Protein AF-A0AAD7ZDP8-F1 (afdb_monomer_lite)

Structure (mmCIF, N/CA/C/O backbone):
data_AF-A0AAD7ZDP8-F1
#
_entry.id   AF-A0AAD7ZDP8-F1
#
loop_
_atom_site.group_PDB
_atom_site.id
_atom_site.type_symbol
_atom_site.label_atom_id
_atom_site.label_alt_id
_atom_site.label_comp_id
_atom_site.label_asym_id
_atom_site.label_entity_id
_atom_site.label_seq_id
_atom_site.pdbx_PDB_ins_code
_atom_site.Cartn_x
_atom_site.Cartn_y
_atom_site.Cartn_z
_atom_site.occupancy
_atom_site.B_iso_or_equiv
_atom_site.auth_seq_id
_atom_site.auth_comp_id
_atom_site.auth_asym_id
_atom_site.auth_atom_id
_atom_site.pdbx_PDB_model_num
ATOM 1 N N . VAL A 1 1 ? -17.249 36.267 -45.026 1.00 49.09 1 VAL A N 1
ATOM 2 C CA . VAL A 1 1 ? -16.914 36.764 -43.670 1.00 49.09 1 VAL A CA 1
ATOM 3 C C . VAL A 1 1 ? -17.655 35.902 -42.662 1.00 49.09 1 VAL A C 1
ATOM 5 O O . VAL A 1 1 ? -18.874 35.953 -42.669 1.00 49.09 1 VAL A O 1
ATOM 8 N N . ASN A 1 2 ? -16.931 35.026 -41.957 1.00 32.28 2 ASN A N 1
ATOM 9 C CA . ASN A 1 2 ? -17.320 34.139 -40.838 1.00 32.28 2 ASN A CA 1
ATOM 10 C C . ASN A 1 2 ? -16.203 33.073 -40.745 1.00 32.28 2 ASN A C 1
ATOM 12 O O . ASN A 1 2 ? -15.780 32.596 -41.789 1.00 32.28 2 ASN A O 1
ATOM 16 N N . ARG A 1 3 ? -15.669 32.615 -39.611 1.00 35.66 3 ARG A N 1
ATOM 17 C CA . ARG A 1 3 ? -15.894 32.865 -38.182 1.00 35.66 3 ARG A CA 1
ATOM 18 C C . ARG A 1 3 ? -14.754 32.124 -37.446 1.00 35.66 3 ARG A C 1
ATOM 20 O O . ARG A 1 3 ? -14.520 30.964 -37.746 1.00 35.66 3 ARG A O 1
ATOM 27 N N . ILE A 1 4 ? -14.053 32.832 -36.559 1.00 45.19 4 ILE A N 1
ATOM 28 C CA . ILE A 1 4 ? -13.368 32.401 -35.317 1.00 45.19 4 ILE A CA 1
ATOM 29 C C . ILE A 1 4 ? -12.882 30.932 -35.257 1.00 45.19 4 ILE A C 1
ATOM 31 O O . ILE A 1 4 ? -13.686 30.017 -35.097 1.00 45.19 4 ILE A O 1
ATOM 35 N N . ILE A 1 5 ? -11.557 30.728 -35.256 1.00 48.84 5 ILE A N 1
ATOM 36 C CA . ILE A 1 5 ? -10.927 29.477 -34.801 1.00 48.84 5 ILE A CA 1
ATOM 37 C C . ILE A 1 5 ? -11.073 29.409 -33.277 1.00 48.84 5 ILE A C 1
ATOM 39 O O . ILE A 1 5 ? -10.461 30.189 -32.551 1.00 48.84 5 ILE A O 1
ATOM 43 N N . SER A 1 6 ? -11.924 28.505 -32.795 1.00 44.50 6 SER A N 1
ATOM 44 C CA . SER A 1 6 ? -12.033 28.179 -31.374 1.00 44.50 6 SER A CA 1
ATOM 45 C C . SER A 1 6 ? -11.011 27.105 -31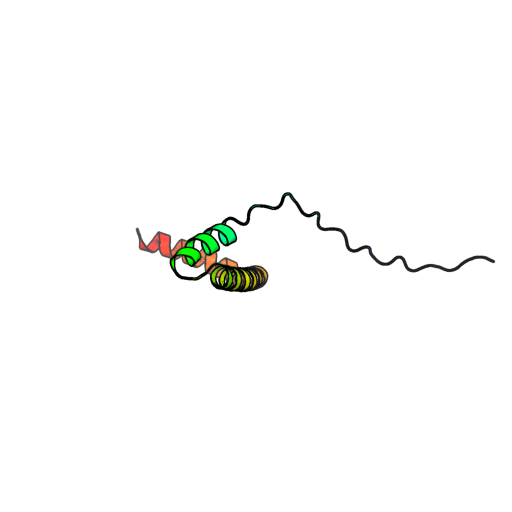.011 1.00 44.50 6 SER A C 1
ATOM 47 O O . SER A 1 6 ? -11.023 26.011 -31.572 1.00 44.50 6 SER A O 1
ATOM 49 N N . ASN A 1 7 ? -10.148 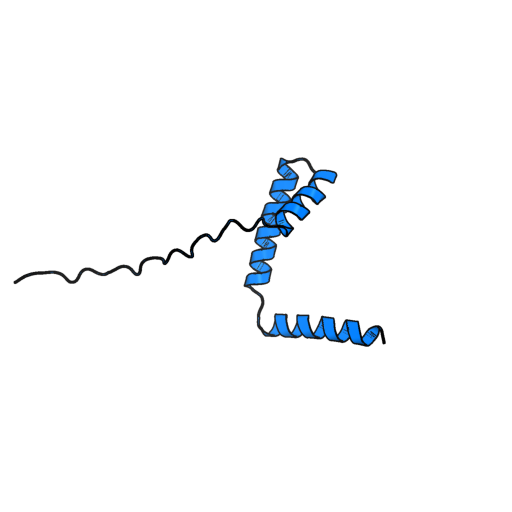27.436 -30.049 1.00 41.75 7 ASN A N 1
ATOM 50 C CA . ASN A 1 7 ? -9.243 26.519 -29.366 1.00 41.75 7 ASN A CA 1
ATOM 51 C C . ASN A 1 7 ? -10.012 25.294 -28.855 1.00 41.75 7 ASN A C 1
ATOM 53 O O . ASN A 1 7 ? -10.923 25.430 -28.036 1.00 41.75 7 ASN A O 1
ATOM 57 N N . SER A 1 8 ? -9.634 24.103 -29.319 1.00 35.88 8 SER A N 1
ATOM 58 C CA . SER A 1 8 ? -10.091 22.852 -28.723 1.00 35.88 8 SER A CA 1
ATOM 59 C C . SER A 1 8 ? -9.089 22.451 -27.648 1.00 35.88 8 SER A C 1
ATOM 61 O O . SER A 1 8 ? -8.000 21.960 -27.931 1.00 35.88 8 SER A O 1
ATOM 63 N N . THR A 1 9 ? -9.457 22.758 -26.408 1.00 39.62 9 THR A N 1
ATOM 64 C CA . THR A 1 9 ? -8.881 22.220 -25.179 1.00 39.62 9 THR A CA 1
ATOM 65 C C . THR A 1 9 ? -8.733 20.706 -25.319 1.00 39.62 9 THR A C 1
ATOM 67 O O . THR A 1 9 ? -9.736 20.010 -25.492 1.00 39.62 9 THR A O 1
ATOM 70 N N . MET A 1 10 ? -7.492 20.208 -25.269 1.00 42.94 10 MET A N 1
ATOM 71 C CA . MET A 1 10 ? -7.199 18.778 -25.164 1.00 42.94 10 MET A CA 1
ATOM 72 C C . MET A 1 10 ? -7.986 18.236 -23.972 1.00 42.94 10 MET A C 1
ATOM 74 O O . MET A 1 10 ? -7.787 18.668 -22.836 1.00 42.94 10 MET A O 1
ATOM 78 N N . LYS A 1 11 ? -8.958 17.371 -24.263 1.00 39.16 11 LYS A N 1
ATOM 79 C CA . LYS A 1 11 ? -9.781 16.720 -23.254 1.00 39.16 11 LYS A CA 1
ATOM 80 C C . LYS A 1 11 ? -8.879 15.801 -22.451 1.00 39.16 11 LYS A C 1
ATOM 82 O O . LYS A 1 11 ? -8.204 14.950 -23.016 1.00 39.16 11 LYS A O 1
ATOM 87 N N . GLU A 1 12 ? -8.900 16.013 -21.147 1.00 43.84 12 GLU A N 1
ATOM 88 C CA . GLU A 1 12 ? -8.405 15.105 -20.127 1.00 43.84 12 GLU A CA 1
ATOM 89 C C . GLU A 1 12 ? -9.033 13.732 -20.395 1.00 43.84 12 GLU A C 1
ATOM 91 O O . GLU A 1 12 ? -10.234 13.514 -20.201 1.00 43.84 12 GLU A O 1
ATOM 96 N N . GLU A 1 13 ? -8.249 12.847 -21.008 1.00 42.12 13 GLU A N 1
ATOM 97 C CA . GLU A 1 13 ? -8.689 11.499 -21.303 1.00 42.12 13 GLU A CA 1
ATOM 98 C C . GLU A 1 13 ? -8.885 10.787 -19.971 1.00 42.12 13 GLU A C 1
ATOM 100 O O . GLU A 1 13 ? -7.954 10.589 -19.191 1.00 42.12 13 GLU A O 1
ATOM 105 N N . ASN A 1 14 ? -10.148 10.454 -19.710 1.00 46.84 14 ASN A N 1
ATOM 106 C CA . ASN A 1 14 ? -10.573 9.559 -18.654 1.00 46.84 14 ASN A CA 1
ATOM 107 C C . ASN A 1 14 ? -9.734 8.277 -18.730 1.00 46.84 14 ASN A C 1
ATOM 109 O O . ASN A 1 14 ? -10.060 7.371 -19.501 1.00 46.84 14 ASN A O 1
ATOM 113 N N . PHE A 1 15 ? -8.693 8.173 -17.899 1.00 45.59 15 PHE A N 1
ATOM 114 C CA . PHE A 1 15 ? -8.176 6.878 -17.483 1.00 45.59 15 PHE A CA 1
ATOM 115 C C . PHE A 1 15 ? -9.318 6.198 -16.747 1.00 45.59 15 PHE A C 1
ATOM 117 O O . PHE A 1 15 ? -9.605 6.487 -15.584 1.00 45.59 15 PHE A O 1
ATOM 124 N N . ALA A 1 16 ? -10.040 5.383 -17.511 1.00 39.47 16 ALA A N 1
ATOM 125 C CA . ALA A 1 16 ? -11.154 4.588 -17.066 1.00 39.47 16 ALA A CA 1
ATOM 126 C C . ALA A 1 16 ? -10.803 3.971 -15.713 1.00 39.47 16 ALA A C 1
ATOM 128 O O . ALA A 1 16 ? -9.8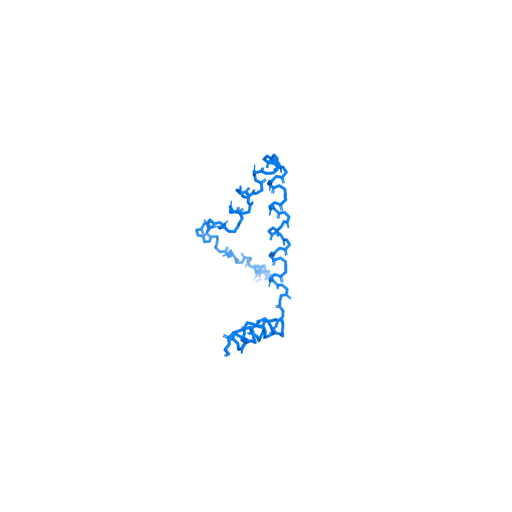19 3.242 -15.578 1.00 39.47 16 ALA A O 1
ATOM 129 N N . SER A 1 17 ? -11.620 4.290 -14.713 1.00 45.38 17 SER A N 1
ATOM 130 C CA . SER A 1 17 ? -11.684 3.546 -13.473 1.00 45.38 17 SER A CA 1
ATOM 131 C C . SER A 1 17 ? -12.072 2.115 -13.831 1.00 45.38 17 SER A C 1
ATOM 133 O O . SER A 1 17 ? -13.248 1.767 -13.949 1.00 45.38 17 SER A O 1
ATOM 135 N N . GLY A 1 18 ? -11.048 1.288 -14.049 1.00 43.09 18 GLY A N 1
ATOM 136 C CA . GLY A 1 18 ? -11.181 -0.158 -14.076 1.00 43.09 18 GLY A CA 1
ATOM 137 C C . GLY A 1 18 ? -11.922 -0.638 -12.824 1.00 43.09 18 GLY A C 1
ATOM 138 O O . GLY A 1 18 ? -12.063 0.124 -11.856 1.00 43.09 18 GLY A O 1
ATOM 139 N N . PRO A 1 19 ? -12.439 -1.880 -12.831 1.00 45.31 19 PRO A N 1
ATOM 140 C CA . PRO A 1 19 ? -13.128 -2.440 -11.671 1.00 45.31 19 PRO A CA 1
ATOM 141 C C . PRO A 1 19 ? -12.278 -2.145 -10.442 1.00 45.31 19 PRO A C 1
ATOM 143 O O . PRO A 1 19 ? -11.081 -2.401 -10.501 1.00 45.31 19 PRO A O 1
ATOM 146 N N . LYS A 1 20 ? -12.864 -1.525 -9.401 1.00 57.72 20 LYS A N 1
ATOM 147 C CA . LYS A 1 20 ? -12.155 -1.151 -8.168 1.00 57.72 20 LYS A CA 1
ATOM 148 C C . LYS A 1 20 ? -11.436 -2.392 -7.652 1.00 57.72 20 LYS A C 1
ATOM 150 O O . LYS A 1 20 ? -12.047 -3.195 -6.945 1.00 57.72 20 LYS A O 1
ATOM 155 N N . GLU A 1 21 ? -10.186 -2.581 -8.062 1.00 57.78 21 GLU A N 1
ATOM 156 C CA . GLU A 1 21 ? -9.372 -3.688 -7.612 1.00 57.78 21 GLU A CA 1
ATOM 157 C C . GLU A 1 21 ? -9.316 -3.508 -6.112 1.00 57.78 21 GLU A C 1
ATOM 159 O O . GLU A 1 21 ? -8.886 -2.466 -5.604 1.00 57.78 21 GLU A O 1
ATOM 164 N N . LYS A 1 22 ? -9.893 -4.477 -5.399 1.00 62.19 22 LYS A N 1
ATOM 165 C CA . LYS A 1 22 ? -9.812 -4.495 -3.949 1.00 62.19 22 LYS A CA 1
ATOM 166 C C . LYS A 1 22 ? -8.336 -4.405 -3.629 1.00 62.19 22 LYS A C 1
ATOM 168 O O . LYS A 1 22 ? -7.554 -5.250 -4.058 1.00 62.19 22 LYS A O 1
ATOM 173 N N . ASN A 1 23 ? -7.962 -3.332 -2.955 1.00 86.50 23 ASN A N 1
ATOM 174 C CA . ASN A 1 23 ? -6.574 -3.020 -2.716 1.00 86.50 23 ASN A CA 1
ATOM 175 C C . ASN A 1 23 ? -6.103 -3.940 -1.590 1.00 86.50 23 ASN A C 1
ATOM 177 O O . ASN A 1 23 ? -6.202 -3.602 -0.414 1.00 86.50 23 ASN A O 1
ATOM 181 N N . VAL A 1 24 ? -5.694 -5.159 -1.963 1.00 93.69 24 VAL A N 1
ATOM 182 C CA . VAL A 1 24 ? -5.415 -6.262 -1.031 1.00 93.69 24 VAL A CA 1
ATOM 183 C C . VAL A 1 24 ? -4.398 -5.835 0.021 1.00 93.69 24 VAL A C 1
ATOM 185 O O . VAL A 1 24 ? -4.559 -6.168 1.194 1.00 93.69 24 VAL A O 1
ATOM 188 N N . LEU A 1 25 ? -3.393 -5.051 -0.379 1.00 94.12 25 LEU A N 1
ATOM 189 C CA . LEU A 1 25 ? -2.409 -4.476 0.532 1.00 94.12 25 LEU A CA 1
ATOM 190 C C . LEU A 1 25 ? -3.072 -3.546 1.552 1.00 94.12 25 LEU A C 1
ATOM 192 O O . LEU A 1 25 ? -2.908 -3.751 2.754 1.00 94.12 25 LEU A O 1
ATOM 196 N N . LYS A 1 26 ? -3.867 -2.575 1.085 1.00 95.50 26 LYS A N 1
ATOM 197 C CA . LYS A 1 26 ? -4.603 -1.643 1.951 1.00 95.50 26 LYS A CA 1
ATOM 198 C C . LYS A 1 26 ? -5.495 -2.385 2.950 1.00 95.50 26 LYS A C 1
ATOM 200 O O . LYS A 1 26 ? -5.452 -2.101 4.145 1.00 95.50 26 LYS A O 1
ATOM 205 N N . ASP A 1 27 ? -6.262 -3.363 2.473 1.00 96.12 27 ASP A N 1
ATOM 206 C CA . ASP A 1 27 ? -7.185 -4.144 3.299 1.00 96.12 27 ASP A CA 1
ATOM 207 C C . ASP A 1 27 ? -6.439 -4.991 4.339 1.00 96.12 27 ASP A C 1
ATOM 209 O O . ASP A 1 27 ? -6.873 -5.103 5.487 1.00 96.12 27 ASP A O 1
ATOM 213 N N . THR A 1 28 ? -5.312 -5.590 3.950 1.00 96.69 28 THR A N 1
ATOM 214 C CA . THR A 1 28 ? -4.481 -6.408 4.844 1.00 96.69 28 THR A CA 1
ATOM 215 C C . THR A 1 28 ? -3.819 -5.544 5.912 1.00 96.69 28 THR A C 1
ATOM 217 O O . THR A 1 28 ? -3.881 -5.890 7.091 1.00 96.69 28 THR A O 1
ATOM 220 N N . MET A 1 29 ? -3.271 -4.389 5.526 1.00 96.75 29 MET A N 1
ATOM 221 C CA . MET A 1 29 ? -2.683 -3.415 6.448 1.00 96.75 29 MET A CA 1
ATOM 222 C C . MET A 1 29 ? -3.707 -2.906 7.458 1.00 96.75 29 MET A C 1
ATOM 224 O O . MET A 1 29 ? -3.452 -2.946 8.661 1.00 96.75 29 MET A O 1
ATOM 228 N N . TYR A 1 30 ? -4.894 -2.506 6.997 1.00 97.81 30 TYR A N 1
ATOM 229 C CA . TYR A 1 30 ? -5.964 -2.068 7.887 1.00 97.81 30 TYR A CA 1
ATOM 230 C C . TYR A 1 30 ? -6.350 -3.171 8.882 1.00 97.81 30 TYR A C 1
ATOM 232 O O . TYR A 1 30 ? -6.375 -2.933 10.090 1.00 97.81 30 TYR A O 1
ATOM 240 N N . LYS A 1 31 ? -6.582 -4.404 8.407 1.00 97.50 31 LYS A N 1
ATOM 241 C CA . LYS A 1 31 ? -6.911 -5.552 9.273 1.00 97.50 31 LYS A CA 1
ATOM 242 C C . LYS A 1 31 ? -5.817 -5.850 10.295 1.00 97.50 31 LYS A C 1
ATOM 244 O O . LYS A 1 31 ? -6.130 -6.166 11.440 1.00 97.50 31 LYS A O 1
ATOM 249 N N . PHE A 1 32 ? -4.552 -5.745 9.899 1.00 97.62 32 PHE A N 1
ATOM 250 C CA . PHE A 1 32 ? -3.420 -5.901 10.804 1.00 97.62 32 PHE A CA 1
ATOM 251 C C . PHE A 1 32 ? -3.424 -4.815 11.890 1.00 97.62 32 PHE A C 1
ATOM 253 O O . PHE A 1 32 ? -3.386 -5.127 13.079 1.00 97.62 32 PHE A O 1
ATOM 260 N N . LEU A 1 33 ? -3.571 -3.547 11.500 1.00 98.00 33 LEU A N 1
ATOM 261 C CA . LEU A 1 33 ? -3.551 -2.402 12.415 1.00 98.00 33 LEU A CA 1
ATOM 262 C C . LEU A 1 33 ? -4.733 -2.382 13.390 1.00 98.00 33 LEU A C 1
ATOM 264 O O . LEU A 1 33 ? -4.584 -1.885 14.508 1.00 98.00 33 LEU A O 1
ATOM 268 N N . ARG A 1 34 ? -5.884 -2.958 13.019 1.00 97.88 34 ARG A N 1
ATOM 269 C CA . ARG A 1 34 ? -7.057 -3.064 13.907 1.00 97.88 34 ARG A CA 1
ATOM 270 C C . ARG A 1 34 ? -6.816 -3.908 15.159 1.00 97.88 34 ARG A C 1
ATOM 272 O O . ARG A 1 34 ? -7.605 -3.804 16.094 1.00 97.88 34 ARG A O 1
ATOM 279 N N . GLN A 1 35 ? -5.740 -4.694 15.205 1.00 97.69 35 GLN A N 1
ATOM 280 C CA . GLN A 1 35 ? -5.327 -5.436 16.401 1.00 97.69 35 GLN A CA 1
ATOM 281 C C . GLN A 1 35 ? -4.674 -4.536 17.466 1.00 97.69 35 GLN A C 1
ATOM 283 O O . GLN A 1 35 ? -4.605 -4.926 18.628 1.00 97.69 35 GLN A O 1
ATOM 288 N N . PHE A 1 36 ? -4.223 -3.333 17.089 1.00 97.75 36 PHE A N 1
ATOM 289 C CA . PHE A 1 36 ? -3.423 -2.447 17.947 1.00 97.75 36 PHE A CA 1
ATOM 290 C C . PHE A 1 36 ?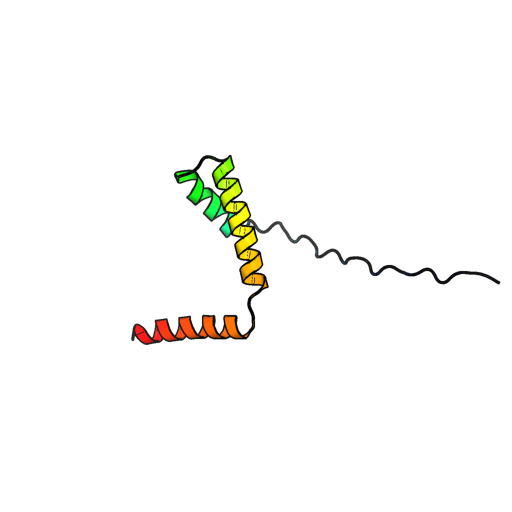 -4.014 -1.040 18.102 1.00 97.75 36 PHE A C 1
ATOM 292 O O . PHE A 1 36 ? -3.799 -0.391 19.123 1.00 97.75 36 PHE A O 1
ATOM 299 N N . TYR A 1 37 ? -4.770 -0.570 17.108 1.00 97.69 37 TYR A N 1
ATOM 300 C CA . TYR A 1 37 ? -5.319 0.785 17.057 1.00 97.69 37 TYR A CA 1
ATOM 301 C C . TYR A 1 37 ? -6.838 0.768 16.880 1.00 97.69 37 TYR A C 1
ATOM 303 O O . TYR A 1 37 ? -7.416 -0.201 16.382 1.00 97.69 37 TYR A O 1
ATOM 311 N N . ASN A 1 38 ? -7.502 1.858 17.276 1.00 98.19 38 ASN A N 1
ATOM 312 C CA . ASN A 1 38 ? -8.925 2.056 16.996 1.00 98.19 38 ASN A CA 1
ATOM 313 C C . ASN A 1 38 ? -9.169 2.255 15.486 1.00 98.19 38 ASN A C 1
ATOM 315 O O . ASN A 1 38 ? -8.240 2.486 14.721 1.00 98.19 38 ASN A O 1
ATOM 319 N N . GLU A 1 39 ? -10.426 2.165 15.055 1.00 97.75 39 GLU A N 1
ATOM 320 C CA . GLU A 1 39 ? -10.793 2.238 13.635 1.00 97.75 39 GLU A CA 1
ATOM 321 C C . GLU A 1 39 ? -10.309 3.517 12.940 1.00 97.75 39 GLU A C 1
ATOM 323 O O . GLU A 1 39 ? -9.756 3.440 11.844 1.00 97.75 39 GLU A O 1
ATOM 328 N N . SER A 1 40 ? -10.466 4.670 13.596 1.00 98.12 40 SER A N 1
ATOM 329 C CA . SER A 1 40 ? -10.054 5.973 13.064 1.00 98.12 40 SER A CA 1
ATOM 330 C C . SER A 1 40 ? -8.543 6.035 12.844 1.00 98.12 40 SER A C 1
ATOM 332 O O . SER A 1 40 ? -8.080 6.423 11.772 1.00 98.12 40 SER A O 1
ATOM 334 N N . ASP A 1 41 ? -7.765 5.595 13.831 1.00 98.25 41 ASP A N 1
ATOM 335 C CA . ASP A 1 41 ? -6.308 5.630 13.758 1.00 98.25 41 ASP A CA 1
ATOM 336 C C . ASP A 1 41 ? -5.766 4.567 12.797 1.00 98.25 41 ASP A C 1
ATOM 338 O O . ASP A 1 41 ? -4.892 4.872 11.989 1.00 98.25 41 ASP A O 1
ATOM 342 N N . SER A 1 42 ? -6.334 3.354 12.782 1.00 98.38 42 SER A N 1
ATOM 343 C CA . SER A 1 42 ? -5.991 2.330 11.785 1.00 98.38 42 SER A CA 1
ATOM 344 C C . SER A 1 42 ? -6.220 2.830 10.361 1.00 98.38 42 SER A C 1
ATOM 346 O O . SER A 1 42 ? -5.377 2.598 9.493 1.00 98.38 42 SER A O 1
ATOM 348 N N . GLN A 1 43 ? -7.331 3.532 10.117 1.00 97.94 43 GLN A N 1
ATOM 349 C CA . GLN A 1 43 ? -7.639 4.098 8.807 1.00 97.94 43 GLN A CA 1
ATOM 350 C C . GLN A 1 43 ? -6.616 5.170 8.414 1.00 97.94 43 GLN A C 1
ATOM 352 O O . GLN A 1 43 ? -6.033 5.075 7.337 1.00 97.94 43 GLN A O 1
ATOM 357 N N . LYS A 1 44 ? -6.329 6.130 9.304 1.00 98.38 44 LYS A N 1
ATOM 358 C CA . LYS A 1 44 ? -5.343 7.197 9.053 1.00 98.38 44 LYS A CA 1
ATOM 359 C C . LYS A 1 44 ? -3.951 6.652 8.752 1.00 98.38 44 LYS A C 1
ATOM 361 O O . LYS A 1 44 ? -3.326 7.080 7.788 1.00 98.38 44 LYS A O 1
ATOM 366 N N . ILE A 1 45 ? -3.479 5.702 9.562 1.00 98.00 45 ILE A N 1
ATOM 367 C CA . ILE A 1 45 ? -2.163 5.081 9.373 1.00 98.00 45 ILE A CA 1
ATOM 368 C C . ILE A 1 45 ? -2.124 4.352 8.028 1.00 98.00 45 ILE A C 1
ATOM 370 O O . ILE A 1 45 ? -1.168 4.508 7.274 1.00 98.00 45 ILE A O 1
ATOM 374 N N . THR A 1 46 ? -3.175 3.593 7.704 1.00 98.00 46 THR A N 1
ATOM 375 C CA . THR A 1 46 ? -3.273 2.879 6.425 1.00 98.00 46 THR A CA 1
ATOM 376 C C . THR A 1 46 ? -3.253 3.847 5.241 1.00 98.00 46 THR A C 1
ATOM 378 O O . THR A 1 46 ? -2.567 3.593 4.255 1.00 98.00 46 THR A O 1
ATOM 381 N N . ASP A 1 47 ? -3.993 4.952 5.317 1.00 97.19 47 ASP A N 1
ATOM 382 C CA . ASP A 1 47 ? -4.084 5.919 4.224 1.00 97.19 47 ASP A CA 1
ATOM 383 C C . ASP A 1 47 ? -2.760 6.654 3.983 1.00 97.19 47 ASP A C 1
ATOM 385 O O . ASP A 1 47 ? -2.317 6.730 2.834 1.00 97.19 47 ASP A O 1
ATOM 389 N N . GLU A 1 48 ? -2.090 7.128 5.038 1.00 98.06 48 GLU A N 1
ATOM 390 C CA . GLU A 1 48 ? -0.771 7.759 4.889 1.00 98.06 48 GLU A CA 1
ATOM 391 C C . GLU A 1 48 ? 0.285 6.753 4.418 1.00 98.06 48 GLU A C 1
ATOM 393 O O . GLU A 1 48 ? 1.060 7.070 3.516 1.00 98.06 48 GLU A O 1
ATOM 398 N N . PHE A 1 49 ? 0.259 5.511 4.918 1.00 97.12 49 PHE A N 1
ATOM 399 C CA . PHE A 1 49 ? 1.134 4.451 4.416 1.00 97.12 49 PHE A CA 1
ATOM 400 C C . PHE A 1 49 ? 0.941 4.222 2.914 1.00 97.12 49 PHE A C 1
ATOM 402 O O . PHE A 1 49 ? 1.916 4.197 2.168 1.00 97.12 49 PHE A O 1
ATOM 409 N N . MET A 1 50 ? -0.303 4.078 2.445 1.00 96.81 50 MET A N 1
ATOM 410 C CA . MET A 1 50 ? -0.567 3.826 1.026 1.00 96.81 50 MET A CA 1
ATOM 411 C C . MET A 1 50 ? -0.133 5.004 0.153 1.00 96.81 50 MET A C 1
ATOM 413 O O . MET A 1 50 ? 0.408 4.801 -0.930 1.00 96.81 50 MET A O 1
ATOM 417 N N . LYS A 1 51 ? -0.339 6.236 0.617 1.00 96.25 51 LYS A N 1
ATOM 418 C CA . LYS A 1 51 ? 0.117 7.446 -0.075 1.00 96.25 51 LYS A CA 1
ATOM 419 C C . LYS A 1 51 ? 1.640 7.481 -0.207 1.00 96.25 51 LYS A C 1
ATOM 421 O O . LYS A 1 51 ? 2.147 7.760 -1.294 1.00 96.25 51 LYS A O 1
ATOM 426 N N . ASP A 1 52 ? 2.358 7.177 0.869 1.00 96.31 52 ASP A N 1
ATOM 427 C CA . ASP A 1 52 ? 3.818 7.097 0.855 1.00 96.31 52 ASP A CA 1
ATOM 428 C C . ASP A 1 52 ? 4.307 5.951 -0.033 1.00 96.31 52 ASP A C 1
ATOM 430 O O . ASP A 1 52 ? 5.195 6.159 -0.856 1.00 96.31 52 ASP A O 1
ATOM 434 N N . PHE A 1 53 ? 3.667 4.785 0.047 1.00 95.12 53 PHE A N 1
ATOM 435 C CA . PHE A 1 53 ? 3.956 3.631 -0.798 1.00 95.12 53 PHE A CA 1
ATOM 436 C C . PHE A 1 53 ? 3.814 3.962 -2.288 1.00 95.12 53 PHE A C 1
ATOM 438 O O . PHE A 1 53 ? 4.742 3.732 -3.064 1.00 95.12 53 PHE A O 1
ATOM 445 N N . TYR A 1 54 ? 2.688 4.558 -2.694 1.00 93.94 54 TYR A N 1
ATOM 446 C CA . TYR A 1 54 ? 2.478 4.952 -4.087 1.00 93.94 54 TYR A CA 1
ATOM 447 C C . TYR A 1 54 ? 3.492 5.990 -4.547 1.00 93.94 54 TYR A C 1
ATOM 449 O O . TYR A 1 54 ? 4.022 5.859 -5.649 1.00 93.94 54 TYR A O 1
ATOM 457 N N . ARG A 1 55 ? 3.807 6.979 -3.701 1.00 94.12 55 ARG A N 1
ATOM 458 C CA . ARG A 1 55 ? 4.850 7.964 -4.000 1.00 94.12 55 ARG A CA 1
ATOM 459 C C . ARG A 1 55 ? 6.187 7.268 -4.247 1.00 94.12 55 ARG A C 1
ATOM 461 O O . ARG A 1 55 ? 6.774 7.486 -5.301 1.00 94.12 55 ARG A O 1
ATOM 468 N N . SER A 1 56 ? 6.618 6.399 -3.334 1.00 93.44 56 SER A N 1
ATOM 469 C CA . SER A 1 56 ? 7.881 5.667 -3.438 1.00 93.44 56 SER A CA 1
ATOM 470 C C . SER A 1 56 ? 7.962 4.823 -4.707 1.00 93.44 56 SER A C 1
ATOM 472 O O . SER A 1 56 ? 8.921 4.975 -5.458 1.00 93.44 56 SER A O 1
ATOM 474 N N . ILE A 1 57 ? 6.942 4.008 -4.996 1.00 91.12 57 ILE A N 1
ATOM 475 C CA . ILE A 1 57 ? 6.913 3.163 -6.200 1.00 91.12 57 ILE A CA 1
ATOM 476 C C . ILE A 1 57 ? 6.905 4.008 -7.477 1.00 91.12 57 ILE A C 1
ATOM 478 O O . ILE A 1 57 ? 7.641 3.708 -8.411 1.00 91.12 57 ILE A O 1
ATOM 482 N N . SER A 1 58 ? 6.123 5.091 -7.513 1.00 91.62 58 SER A N 1
ATOM 483 C CA . SER A 1 58 ? 6.065 5.978 -8.683 1.00 91.62 58 SER A CA 1
ATOM 484 C C . SER A 1 58 ? 7.369 6.739 -8.945 1.00 91.62 58 SER A C 1
ATOM 486 O O . SER A 1 58 ? 7.598 7.185 -10.065 1.00 91.62 58 SER A O 1
ATOM 488 N N . SER A 1 59 ? 8.214 6.891 -7.921 1.00 92.06 59 SER A N 1
ATOM 489 C CA . SER A 1 59 ? 9.501 7.587 -8.008 1.00 92.06 59 SER A CA 1
ATOM 490 C C . SER A 1 59 ? 10.697 6.681 -8.303 1.00 92.06 59 SER A C 1
ATOM 492 O O . SER A 1 59 ? 11.814 7.188 -8.378 1.00 92.06 59 SER A O 1
ATOM 494 N N . LEU A 1 60 ? 10.496 5.365 -8.442 1.00 94.06 60 LEU A N 1
ATOM 495 C CA . LEU A 1 60 ? 11.593 4.438 -8.720 1.00 94.06 60 LEU A CA 1
ATOM 496 C C . LEU A 1 60 ? 12.192 4.700 -10.103 1.00 94.06 60 LEU A C 1
ATOM 498 O O . LEU A 1 60 ? 11.484 4.720 -11.112 1.00 94.06 60 LEU A O 1
ATOM 502 N N . SER A 1 61 ? 13.512 4.870 -10.137 1.00 94.31 61 SER A N 1
ATOM 503 C CA . SER A 1 61 ? 14.272 4.953 -11.380 1.00 94.31 61 SER A CA 1
ATOM 504 C C . SER A 1 61 ? 14.608 3.563 -11.927 1.00 94.31 61 SER A C 1
ATOM 506 O O . SER A 1 61 ? 14.478 2.553 -11.231 1.00 94.31 61 SER A O 1
ATOM 508 N N . LEU A 1 62 ? 15.067 3.504 -13.180 1.00 93.38 62 LEU A N 1
ATOM 509 C CA . LEU A 1 62 ? 15.540 2.253 -13.776 1.00 93.38 62 LEU A CA 1
ATOM 510 C C . LEU A 1 62 ? 16.712 1.657 -12.976 1.00 93.38 62 LEU A C 1
ATOM 512 O O . LEU A 1 62 ? 16.717 0.456 -12.722 1.00 93.38 62 LEU A O 1
ATOM 516 N N . ASP A 1 63 ? 17.632 2.501 -12.509 1.00 95.12 63 ASP A N 1
ATOM 517 C CA . ASP A 1 63 ? 18.780 2.088 -11.695 1.00 95.12 63 ASP A CA 1
ATOM 518 C C . ASP A 1 63 ? 18.334 1.500 -10.344 1.00 95.12 63 ASP A C 1
ATOM 520 O O . ASP A 1 63 ? 18.904 0.521 -9.857 1.00 95.12 63 ASP A O 1
ATOM 524 N N . ASP A 1 64 ? 17.279 2.055 -9.734 1.00 94.31 64 ASP A N 1
ATOM 525 C CA . ASP A 1 64 ? 16.719 1.506 -8.494 1.00 94.31 64 ASP A CA 1
ATOM 526 C C . ASP A 1 64 ? 16.091 0.125 -8.715 1.00 94.31 64 ASP A C 1
ATOM 528 O O . ASP A 1 64 ? 16.236 -0.758 -7.866 1.00 94.31 64 ASP A O 1
ATOM 532 N N . LEU A 1 65 ? 15.422 -0.076 -9.856 1.00 93.00 65 LEU A N 1
ATOM 533 C CA . LEU A 1 65 ? 14.854 -1.369 -10.238 1.00 93.00 65 LEU A CA 1
ATOM 534 C C . LEU A 1 65 ? 15.947 -2.402 -10.541 1.00 93.00 65 LEU A C 1
ATOM 536 O O . LEU A 1 65 ? 15.826 -3.553 -10.120 1.00 93.00 65 LEU A O 1
ATOM 540 N N . GLU A 1 66 ? 17.028 -2.003 -11.214 1.00 93.81 66 GLU A N 1
ATOM 541 C CA . GLU A 1 66 ? 18.183 -2.870 -11.472 1.00 93.81 66 GLU A CA 1
ATOM 542 C C . GLU A 1 66 ? 18.866 -3.291 -10.166 1.00 93.81 66 GLU A C 1
ATOM 544 O O . GLU A 1 66 ? 19.164 -4.475 -9.966 1.00 93.81 66 GLU A O 1
ATOM 549 N N . ARG A 1 67 ? 19.050 -2.348 -9.232 1.00 94.19 67 ARG A N 1
ATOM 550 C CA . ARG A 1 67 ? 19.597 -2.648 -7.904 1.00 94.19 67 ARG A CA 1
ATOM 551 C C . ARG A 1 67 ? 18.707 -3.628 -7.146 1.00 94.19 67 ARG A C 1
ATOM 553 O O . ARG A 1 67 ? 19.234 -4.566 -6.553 1.00 94.19 67 ARG A O 1
ATOM 560 N N . LEU A 1 68 ? 17.387 -3.434 -7.185 1.00 91.12 68 LEU A N 1
ATOM 561 C CA . LEU A 1 68 ? 16.431 -4.328 -6.532 1.00 91.12 68 LEU A CA 1
ATOM 562 C C . LEU A 1 68 ? 16.483 -5.742 -7.130 1.00 91.12 68 LEU A C 1
ATOM 564 O O . LEU A 1 68 ? 16.553 -6.719 -6.394 1.00 91.12 68 LEU A O 1
ATOM 568 N N . ALA A 1 69 ? 16.504 -5.872 -8.457 1.00 91.88 69 ALA A N 1
ATOM 569 C CA . ALA A 1 69 ? 16.624 -7.177 -9.106 1.00 91.88 69 ALA A CA 1
ATOM 570 C C . ALA A 1 69 ? 17.947 -7.876 -8.745 1.00 91.88 69 ALA A C 1
ATOM 572 O O . ALA A 1 69 ? 17.977 -9.076 -8.471 1.00 91.88 69 ALA A O 1
ATOM 573 N N . THR A 1 70 ? 19.040 -7.113 -8.700 1.00 92.94 70 THR A N 1
ATOM 574 C CA . THR A 1 70 ? 20.367 -7.642 -8.374 1.00 92.94 70 THR A CA 1
ATOM 575 C C . THR A 1 70 ? 20.464 -8.100 -6.921 1.00 92.94 70 THR A C 1
ATOM 577 O O . THR A 1 70 ? 21.094 -9.128 -6.670 1.00 92.94 70 THR A O 1
ATOM 580 N N . SER A 1 71 ? 19.831 -7.401 -5.969 1.00 90.88 71 SER A N 1
ATOM 581 C CA . SER A 1 71 ? 19.842 -7.825 -4.562 1.00 90.88 71 SER A CA 1
ATOM 582 C C . SER A 1 71 ? 19.161 -9.181 -4.375 1.00 90.88 71 SER A C 1
ATOM 584 O O . SER A 1 71 ? 19.732 -10.047 -3.721 1.00 90.88 71 SER A O 1
ATOM 586 N N . TYR A 1 72 ? 18.021 -9.421 -5.035 1.00 86.69 72 TYR A N 1
ATOM 587 C CA . TYR A 1 72 ? 17.348 -10.728 -4.989 1.00 86.69 72 TYR A CA 1
ATOM 588 C C . TYR A 1 72 ? 18.224 -11.863 -5.541 1.00 86.69 72 TYR A C 1
ATOM 590 O O . TYR A 1 72 ? 18.323 -12.927 -4.935 1.00 86.69 72 TYR A O 1
ATOM 598 N N . LEU A 1 73 ? 18.922 -11.630 -6.657 1.00 85.38 73 LEU A N 1
ATOM 599 C CA . LEU A 1 73 ? 19.819 -12.631 -7.251 1.00 85.38 73 LEU A CA 1
ATOM 600 C C . LEU A 1 73 ? 21.071 -12.909 -6.404 1.00 85.38 73 LEU A C 1
ATOM 602 O O . LEU A 1 73 ? 21.685 -13.968 -6.540 1.00 85.38 73 LEU A O 1
ATOM 606 N N . GLN A 1 74 ? 21.507 -11.950 -5.588 1.00 80.56 74 GLN A N 1
ATOM 607 C CA . GLN A 1 74 ? 22.629 -12.135 -4.666 1.00 80.56 74 GLN A CA 1
ATOM 608 C C . GLN A 1 74 ? 22.209 -12.927 -3.427 1.00 80.56 74 GLN A C 1
ATOM 610 O O . GLN A 1 74 ? 22.959 -13.801 -2.995 1.00 80.56 74 GLN A O 1
ATOM 615 N N . GLU A 1 75 ? 21.009 -12.677 -2.905 1.00 77.19 75 GLU A N 1
ATOM 616 C CA . GLU A 1 75 ? 20.428 -13.453 -1.806 1.00 77.19 75 GLU A CA 1
ATOM 617 C C . GLU A 1 75 ? 20.281 -14.934 -2.199 1.00 77.19 75 GLU A C 1
ATOM 619 O O . GLU A 1 75 ? 20.808 -15.794 -1.501 1.00 77.19 75 GLU A O 1
ATOM 624 N N . GLU A 1 76 ? 19.737 -15.242 -3.384 1.00 71.88 76 GLU A N 1
ATOM 625 C CA . GLU A 1 76 ? 19.612 -16.633 -3.866 1.00 71.88 76 GLU A CA 1
ATOM 626 C C . GLU A 1 76 ? 20.956 -17.370 -4.018 1.00 71.88 76 GLU A C 1
ATOM 628 O O . GLU A 1 76 ? 21.026 -18.585 -3.841 1.00 71.88 76 GLU A O 1
ATOM 633 N N . LYS A 1 77 ? 22.038 -16.654 -4.347 1.00 66.81 77 LYS A N 1
ATOM 634 C CA . LYS A 1 77 ? 23.385 -17.243 -4.478 1.00 66.81 77 LYS A CA 1
ATOM 635 C C . LYS A 1 77 ? 24.087 -17.465 -3.142 1.00 66.81 77 LYS A C 1
ATOM 637 O O . LYS A 1 77 ? 25.087 -18.172 -3.113 1.00 66.81 77 LYS A O 1
ATOM 642 N N . SER A 1 78 ? 23.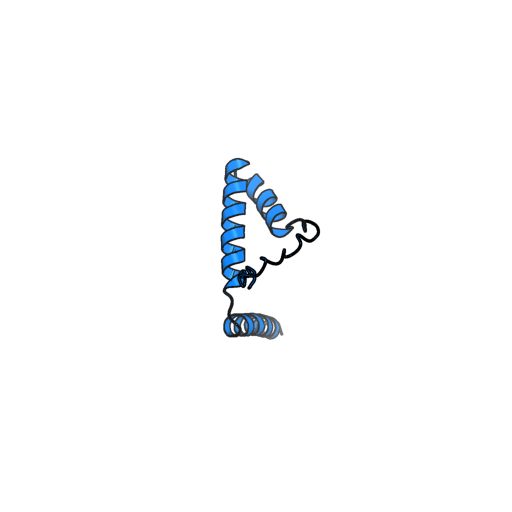615 -16.823 -2.077 1.00 64.88 78 SER A N 1
ATOM 643 C CA . SER A 1 78 ? 24.194 -16.933 -0.733 1.00 64.88 78 SER A CA 1
ATOM 644 C C . SER A 1 78 ? 23.739 -18.202 -0.008 1.00 64.88 78 SER A C 1
ATOM 646 O O . SER A 1 78 ? 24.416 -18.655 0.910 1.00 64.88 78 SER A O 1
ATOM 648 N N . ASP A 1 79 ? 22.608 -18.766 -0.439 1.00 59.31 79 ASP A N 1
ATOM 649 C CA . ASP A 1 79 ? 21.972 -19.956 0.133 1.00 59.31 79 ASP A CA 1
ATOM 650 C C . ASP A 1 79 ? 22.342 -21.268 -0.607 1.00 59.31 79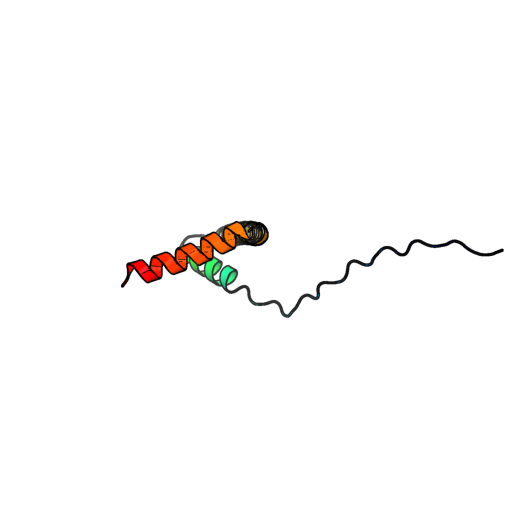 ASP A C 1
ATOM 652 O O . ASP A 1 79 ? 21.752 -22.320 -0.340 1.00 59.31 79 ASP A O 1
ATOM 656 N N . GLN A 1 80 ? 23.320 -21.224 -1.526 1.00 49.78 80 GLN A N 1
ATOM 657 C CA . GLN A 1 80 ? 23.942 -22.386 -2.192 1.00 49.78 80 GLN A CA 1
ATOM 658 C C . GLN A 1 80 ? 25.378 -22.604 -1.717 1.00 49.78 80 GLN A C 1
ATOM 660 O O . GLN A 1 80 ? 25.744 -23.789 -1.538 1.00 49.78 80 GLN A O 1
#

pLDDT: mean 78.79, std 22.98, range [32.28, 98.38]

Organism: Diploptera punctata (NCBI:txid6984)

InterPro domains:
  IPR041421 Ubl4, C-terminal TUGS domain [PF17840] (33-70)
  IPR047154 Ubiquitin-like protein 4A-like [PTHR46555] (12-79)

Secondary structure (DSSP, 8-state):
------------------S----HHHHHHHHHHTTTS-HHHHHHHHHHHHHHHHHHHHT--HHHHHHHHHHHHHHHHHT-

Radius of gyration: 22.4 Å; chains: 1; bounding box: 42×59×62 Å

Sequence (80 aa):
VNRIISNSTMKEENFASGPKEKNVLKDTMYKFLRQFYNESDSQKITDEFMKDFYRSISSLSLDDLERLATSYLQEEKSDQ

Foldseek 3Di:
DDDDDDDDDDDPPPPDPDDVPPPVQLVVQLVVCVVPDPNVVSNVVSVVVVVVVVVVVVPDDPVNVVVVVVVVVVVVVVVD